Protein AF-A0A127SDQ6-F1 (afdb_monomer_lite)

Sequence (68 aa):
MALTLLDREGLEGLTTRKLAQSLKIEQPTLYWHVRNKQTLMNMLSEAILAKHHTRSVPLPTESWQQFL

Secondary structure (DSSP, 8-state):
-HHHHHHHHHHHH--HHHHHHHHT--HHHHHTT--SHHHHHHHHHHHHHHHH----S--TT--HHHH-

Foldseek 3Di:
DQVVQCVPPNPVSRFLVVVCVVVVHDSVVSCVQAVGSVSSVVVVVVVCCVVPVPLPDDDPPDDPVRSD

Structure (mmCIF, N/CA/C/O backbone):
data_AF-A0A127SDQ6-F1
#
_entry.id   AF-A0A127SDQ6-F1
#
loop_
_atom_site.group_PDB
_atom_site.id
_atom_site.type_symbol
_atom_site.label_atom_id
_atom_site.label_alt_id
_atom_site.label_comp_id
_atom_site.label_asym_id
_atom_site.label_entity_id
_atom_site.label_seq_id
_atom_site.pdbx_PDB_ins_code
_atom_site.Cartn_x
_atom_site.Cartn_y
_atom_site.Cartn_z
_atom_site.occupancy
_atom_site.B_iso_or_equiv
_atom_site.auth_seq_id
_atom_site.auth_comp_id
_atom_site.auth_asym_id
_atom_site.auth_atom_id
_atom_site.pdbx_PDB_model_num
ATOM 1 N N . MET A 1 1 ? -10.570 1.788 -0.226 1.00 72.12 1 MET A N 1
ATOM 2 C CA . MET A 1 1 ? -9.402 0.872 -0.223 1.00 72.12 1 MET A CA 1
ATOM 3 C C . MET A 1 1 ? -8.234 1.578 0.463 1.00 72.12 1 MET A C 1
ATOM 5 O O . MET A 1 1 ? -8.267 2.802 0.515 1.00 72.12 1 MET A O 1
ATOM 9 N N . ALA A 1 2 ? -7.229 0.870 0.992 1.00 81.69 2 ALA A N 1
ATOM 10 C CA . ALA A 1 2 ? -6.118 1.503 1.724 1.00 81.69 2 ALA A CA 1
ATOM 11 C C . ALA A 1 2 ? -5.358 2.564 0.897 1.00 81.69 2 ALA A C 1
ATOM 13 O O . ALA A 1 2 ? -5.002 3.606 1.437 1.00 81.69 2 ALA A O 1
ATOM 14 N N . LEU A 1 3 ? -5.203 2.347 -0.417 1.00 84.12 3 LEU A N 1
ATOM 15 C CA . LEU A 1 3 ? -4.632 3.328 -1.353 1.00 84.12 3 LEU A CA 1
ATOM 16 C C . LEU A 1 3 ? -5.417 4.648 -1.375 1.00 84.12 3 LEU A C 1
ATOM 18 O O . LEU A 1 3 ? -4.833 5.710 -1.256 1.00 84.12 3 LEU A O 1
ATOM 22 N N . THR A 1 4 ? -6.749 4.590 -1.402 1.00 86.94 4 THR A N 1
ATOM 23 C CA . THR A 1 4 ? -7.601 5.792 -1.361 1.00 86.94 4 THR A CA 1
ATOM 24 C C . THR A 1 4 ? -7.425 6.592 -0.070 1.00 86.94 4 THR A C 1
ATOM 26 O O . THR A 1 4 ? -7.574 7.810 -0.068 1.00 86.94 4 THR A O 1
ATOM 29 N N . LEU A 1 5 ? -7.161 5.912 1.050 1.00 87.56 5 LEU A N 1
ATOM 30 C CA . LEU A 1 5 ? -6.894 6.573 2.327 1.00 87.56 5 LEU A CA 1
ATOM 31 C C . LEU A 1 5 ? -5.510 7.239 2.313 1.00 87.56 5 LEU A C 1
ATOM 33 O O . LEU A 1 5 ? -5.385 8.375 2.762 1.00 87.56 5 LEU A O 1
ATOM 37 N N . LEU A 1 6 ? -4.507 6.560 1.743 1.00 87.81 6 LEU A N 1
ATOM 38 C CA . LEU A 1 6 ? -3.172 7.115 1.514 1.00 87.81 6 LEU A CA 1
ATOM 39 C C . LEU A 1 6 ? -3.219 8.362 0.614 1.00 87.81 6 LEU A C 1
ATOM 41 O O . LEU A 1 6 ? -2.644 9.380 0.981 1.00 87.81 6 LEU A O 1
ATOM 45 N N . ASP A 1 7 ? -3.949 8.315 -0.503 1.00 87.31 7 ASP A N 1
ATOM 46 C CA . ASP A 1 7 ? -4.068 9.436 -1.450 1.00 87.31 7 ASP A CA 1
ATOM 47 C C . ASP A 1 7 ? -4.711 10.681 -0.815 1.00 87.31 7 ASP A C 1
ATOM 49 O O . ASP A 1 7 ? -4.398 11.810 -1.185 1.00 87.31 7 ASP A O 1
ATOM 53 N N . ARG A 1 8 ? -5.629 10.488 0.141 1.00 90.56 8 ARG A N 1
ATOM 54 C CA . ARG A 1 8 ? -6.387 11.577 0.777 1.00 90.56 8 ARG A CA 1
ATOM 55 C C . ARG A 1 8 ? -5.716 12.164 2.012 1.00 90.56 8 ARG A C 1
ATOM 57 O O . ARG A 1 8 ? -5.881 13.351 2.269 1.00 90.56 8 ARG A O 1
ATOM 64 N N . GLU A 1 9 ? -5.045 11.338 2.810 1.00 89.19 9 GLU A N 1
ATOM 65 C CA . GLU A 1 9 ? -4.552 11.733 4.140 1.00 89.19 9 GLU A CA 1
ATOM 66 C C . GLU A 1 9 ? -3.034 11.585 4.306 1.00 89.19 9 GLU A C 1
ATOM 68 O O . GLU A 1 9 ? -2.487 11.916 5.360 1.00 89.19 9 GLU A O 1
ATOM 73 N N . GLY A 1 10 ? -2.343 11.077 3.285 1.00 88.38 10 GLY A N 1
ATOM 74 C CA . GLY A 1 10 ? -0.917 10.804 3.343 1.00 88.38 10 GLY A CA 1
ATOM 75 C C . GLY A 1 10 ? -0.539 9.698 4.334 1.00 88.38 10 GLY A C 1
ATOM 76 O O . GLY A 1 10 ? -1.364 9.032 4.965 1.00 88.38 10 GLY A O 1
ATOM 77 N N . LEU A 1 11 ? 0.770 9.494 4.465 1.00 87.75 11 LEU A N 1
ATOM 78 C CA . LEU A 1 11 ? 1.383 8.433 5.273 1.00 87.75 11 LEU A CA 1
ATOM 79 C C . LEU A 1 11 ? 1.107 8.562 6.780 1.00 87.75 11 LEU A C 1
ATOM 81 O O . LEU A 1 11 ? 0.969 7.556 7.484 1.00 87.75 11 LEU A O 1
ATOM 85 N N . GLU A 1 12 ? 1.023 9.791 7.287 1.00 86.44 12 GLU A N 1
ATOM 86 C CA . GLU A 1 12 ? 0.722 10.053 8.698 1.00 86.44 12 GLU A CA 1
ATOM 87 C C . GLU A 1 12 ? -0.742 9.755 9.032 1.00 86.44 12 GLU A C 1
ATOM 89 O O . GLU A 1 12 ? -1.043 9.198 10.090 1.00 86.44 12 GLU A O 1
ATOM 94 N N . GLY A 1 13 ? -1.653 10.046 8.097 1.00 86.38 13 GLY A N 1
ATOM 95 C CA . GLY A 1 13 ? -3.072 9.736 8.227 1.00 86.38 13 GLY A CA 1
ATOM 96 C C . GLY A 1 13 ? -3.380 8.242 8.152 1.00 86.38 13 GLY A C 1
ATOM 97 O O . GLY A 1 13 ? -4.430 7.796 8.615 1.00 86.38 13 GLY A O 1
ATOM 98 N N . LEU A 1 14 ? -2.461 7.433 7.637 1.00 90.06 14 LEU A N 1
ATOM 99 C CA . LEU A 1 14 ? -2.681 6.013 7.443 1.00 90.06 14 LEU A CA 1
ATOM 100 C C . LEU A 1 14 ? -2.491 5.209 8.744 1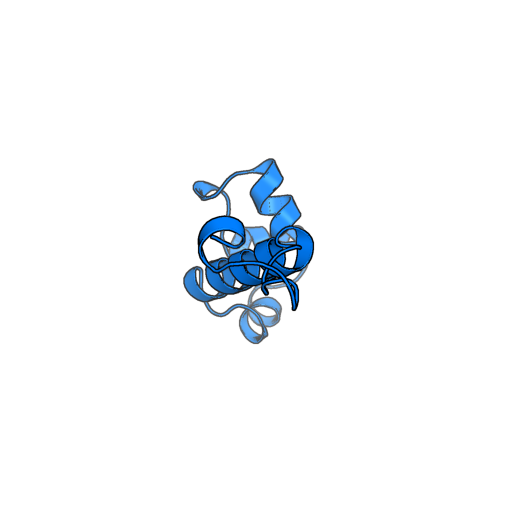.00 90.06 14 LEU A C 1
ATOM 102 O O . LEU A 1 14 ? -1.378 4.932 9.201 1.00 90.06 14 LEU A O 1
ATOM 106 N N . THR A 1 15 ? -3.612 4.771 9.320 1.00 90.88 15 THR A N 1
ATOM 107 C CA . THR A 1 15 ? -3.654 3.902 10.507 1.00 90.88 15 THR A CA 1
ATOM 108 C C . THR A 1 15 ? -4.652 2.764 10.314 1.00 90.88 15 THR A C 1
ATOM 110 O O . THR A 1 15 ? -5.616 2.902 9.562 1.00 90.88 15 THR A O 1
ATOM 113 N N . THR A 1 16 ? -4.473 1.651 11.032 1.00 91.81 16 THR A N 1
ATOM 114 C CA . THR A 1 16 ? -5.412 0.513 10.988 1.00 91.81 16 THR A CA 1
ATOM 115 C C . THR A 1 16 ? -6.816 0.914 11.440 1.00 91.81 16 THR A C 1
ATOM 117 O O . THR A 1 16 ? -7.801 0.517 10.827 1.00 91.81 16 THR A O 1
ATOM 120 N N . ARG A 1 17 ? -6.928 1.802 12.434 1.00 91.50 17 ARG A N 1
ATOM 121 C CA . ARG A 1 17 ? -8.220 2.336 12.883 1.00 91.50 17 ARG A CA 1
ATOM 122 C C . ARG A 1 17 ? -8.937 3.129 11.786 1.00 91.50 17 ARG A C 1
ATOM 124 O O . ARG A 1 17 ? -10.108 2.875 11.522 1.00 91.50 17 ARG A O 1
ATOM 131 N N . LYS A 1 18 ? -8.245 4.073 11.136 1.00 91.69 18 LYS A N 1
ATOM 132 C CA . LYS A 1 18 ? -8.830 4.861 10.035 1.00 91.69 18 LYS A CA 1
ATOM 133 C C . LYS A 1 18 ? -9.156 3.987 8.826 1.00 91.69 18 LYS A C 1
ATOM 135 O O . LYS A 1 18 ? -10.170 4.207 8.172 1.00 91.69 18 LYS A O 1
ATOM 140 N N . LEU A 1 19 ? -8.350 2.957 8.568 1.00 91.75 19 LEU A N 1
ATOM 141 C CA . LEU A 1 19 ? -8.648 1.970 7.538 1.00 91.75 19 LEU A CA 1
ATOM 142 C C . LEU A 1 19 ? -9.957 1.225 7.831 1.00 91.75 19 LEU A C 1
ATOM 144 O O . LEU A 1 19 ? -10.823 1.206 6.959 1.00 91.75 19 LEU A O 1
ATOM 148 N N . ALA A 1 20 ? -10.134 0.687 9.042 1.00 93.00 20 ALA A N 1
ATOM 149 C CA . ALA A 1 20 ? -11.368 0.011 9.455 1.00 93.00 20 ALA A CA 1
ATOM 150 C C . ALA A 1 20 ? -12.591 0.929 9.282 1.00 93.00 20 ALA A C 1
ATOM 152 O O . ALA A 1 20 ? -13.570 0.552 8.638 1.00 93.00 20 ALA A O 1
ATOM 153 N N . GLN A 1 21 ? -12.475 2.183 9.735 1.00 92.69 21 GLN A N 1
ATOM 154 C CA . GLN A 1 21 ? -13.515 3.199 9.574 1.00 92.69 21 GLN A CA 1
ATOM 155 C C . GLN A 1 21 ? -13.834 3.478 8.096 1.00 92.69 21 GLN A C 1
ATOM 157 O O . GLN A 1 21 ? -15.002 3.514 7.714 1.00 92.69 21 GLN A O 1
ATOM 162 N N . SER A 1 22 ? -12.813 3.629 7.245 1.00 90.94 22 SER A N 1
ATOM 163 C CA . SER A 1 22 ? -12.998 3.865 5.805 1.00 90.94 22 SER A CA 1
ATOM 164 C C . SER A 1 22 ? -13.682 2.695 5.089 1.00 90.94 22 SER A C 1
ATOM 166 O O . SER A 1 22 ? -14.402 2.903 4.113 1.00 90.94 22 SER A O 1
ATOM 168 N N . LEU A 1 23 ? -13.467 1.472 5.582 1.00 91.50 23 LEU A N 1
ATOM 169 C CA . LEU A 1 23 ? -14.069 0.242 5.070 1.00 91.50 23 LEU A CA 1
ATOM 170 C C . LEU A 1 23 ? -15.437 -0.047 5.705 1.00 91.50 23 LEU A C 1
ATOM 172 O O . LEU A 1 23 ? -16.104 -0.981 5.275 1.00 91.50 23 LEU A O 1
ATOM 176 N N . LYS A 1 24 ? -15.862 0.761 6.689 1.00 93.62 24 LYS A N 1
ATOM 177 C CA . LYS A 1 24 ? -17.085 0.572 7.484 1.00 93.62 24 LYS A CA 1
ATOM 178 C C . LYS A 1 24 ? -17.155 -0.813 8.142 1.00 93.62 24 LYS A C 1
ATOM 180 O O . LYS A 1 24 ? -18.219 -1.423 8.194 1.00 93.62 24 LYS A O 1
ATOM 185 N N . ILE A 1 25 ? -16.016 -1.302 8.629 1.00 94.88 25 ILE A N 1
ATOM 186 C CA . ILE A 1 25 ? -15.911 -2.561 9.374 1.00 94.88 25 ILE A CA 1
ATOM 187 C C . ILE A 1 25 ? -15.339 -2.310 10.765 1.00 94.88 25 ILE A C 1
ATOM 189 O O . ILE A 1 25 ? -14.640 -1.325 11.004 1.00 94.88 25 ILE A O 1
ATOM 193 N N . GLU A 1 26 ? -15.590 -3.251 11.665 1.00 93.50 26 GLU A N 1
ATOM 194 C CA . GLU A 1 26 ? -15.013 -3.244 13.002 1.00 93.50 26 GLU A CA 1
ATOM 195 C C . GLU A 1 26 ? -13.533 -3.664 12.990 1.00 93.50 26 GLU A C 1
ATOM 197 O O . GLU A 1 26 ? -13.082 -4.453 12.151 1.00 93.50 26 GLU A O 1
ATOM 202 N N . GLN A 1 27 ? -12.765 -3.162 13.962 1.00 89.44 27 GLN A N 1
ATOM 203 C CA . GLN A 1 27 ? -11.334 -3.470 14.100 1.00 89.44 27 GLN A CA 1
ATOM 204 C C . GLN A 1 27 ? -11.016 -4.975 14.209 1.00 89.44 27 GLN A C 1
ATOM 206 O O . GLN A 1 27 ? -10.067 -5.416 13.561 1.00 89.44 27 GLN A O 1
ATOM 211 N N . PRO A 1 28 ? -11.778 -5.797 14.960 1.00 93.12 28 PRO A N 1
ATOM 212 C CA . PRO A 1 28 ? -11.553 -7.241 15.005 1.00 93.12 28 PRO A CA 1
ATOM 213 C C . PRO A 1 28 ? -11.644 -7.909 13.629 1.00 93.12 28 PRO A C 1
ATOM 215 O O . PRO A 1 28 ? -10.859 -8.805 13.333 1.00 93.12 28 PRO A O 1
ATOM 218 N N . THR A 1 29 ? -12.543 -7.443 12.758 1.00 93.38 29 THR A N 1
ATOM 219 C CA . THR A 1 29 ? -12.654 -7.939 11.380 1.00 93.38 29 THR A CA 1
ATOM 220 C C . THR A 1 29 ? -11.422 -7.559 10.567 1.00 93.38 29 THR A C 1
ATOM 222 O O . THR A 1 29 ? -10.865 -8.396 9.859 1.00 93.38 29 THR A O 1
ATOM 225 N N . LEU A 1 30 ? -10.949 -6.315 10.699 1.00 92.44 30 LEU A N 1
ATOM 226 C CA . LEU A 1 30 ? -9.738 -5.872 10.010 1.00 92.44 30 LEU A CA 1
ATOM 227 C C . LEU A 1 30 ? -8.493 -6.630 10.489 1.00 92.44 30 LEU A C 1
ATOM 229 O O . LEU A 1 30 ? -7.624 -6.927 9.673 1.00 92.44 30 LEU A O 1
ATOM 233 N N . TYR A 1 31 ? -8.411 -6.973 11.776 1.00 90.81 31 TYR A N 1
ATOM 234 C CA . TYR A 1 31 ? -7.252 -7.641 12.375 1.00 90.81 31 TYR A CA 1
ATOM 235 C C . TYR A 1 31 ? -6.898 -8.974 11.696 1.00 90.81 31 TYR A C 1
ATOM 237 O O . TYR A 1 31 ? -5.717 -9.312 11.589 1.00 90.81 31 TYR A O 1
ATOM 245 N N . TRP A 1 32 ? -7.895 -9.698 11.171 1.00 91.69 32 TRP A N 1
ATOM 246 C CA . TRP A 1 32 ? -7.674 -10.920 10.389 1.00 91.69 32 TRP A CA 1
ATOM 247 C C . TRP A 1 32 ? -6.828 -10.686 9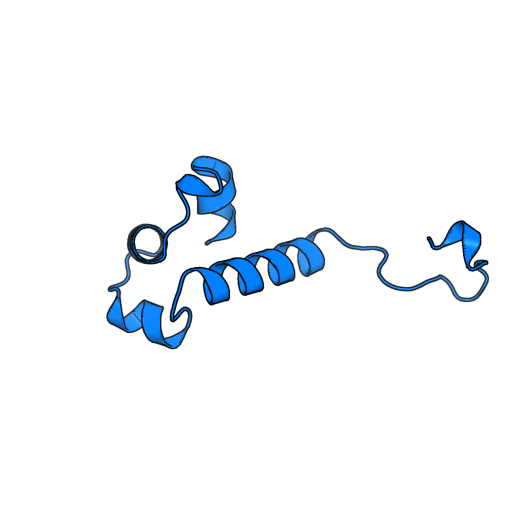.133 1.00 91.69 32 TRP A C 1
ATOM 249 O O . TRP A 1 32 ? -6.064 -11.566 8.742 1.00 91.69 32 TRP A O 1
ATOM 259 N N . HIS A 1 33 ? -6.922 -9.495 8.540 1.00 90.00 33 HIS A N 1
ATOM 260 C CA . HIS A 1 33 ? -6.195 -9.115 7.329 1.00 90.00 33 HIS A CA 1
ATOM 261 C C . HIS A 1 33 ? -4.966 -8.245 7.620 1.00 90.00 33 HIS A C 1
ATOM 263 O O . HIS A 1 33 ? -3.925 -8.408 6.992 1.00 90.00 33 HIS A O 1
ATOM 269 N N . VAL A 1 34 ? -5.070 -7.312 8.571 1.00 92.12 34 VAL A N 1
ATOM 270 C CA . VAL A 1 34 ? -4.060 -6.282 8.841 1.00 92.12 34 VAL A CA 1
ATOM 271 C C . VAL A 1 34 ? -3.833 -6.167 10.345 1.00 92.12 34 VAL A C 1
ATOM 273 O O . VAL A 1 34 ? -4.536 -5.450 11.056 1.00 92.12 34 VAL A O 1
ATOM 276 N N . ARG A 1 35 ? -2.807 -6.862 10.840 1.00 90.56 35 ARG A N 1
ATOM 277 C CA . ARG A 1 35 ? -2.527 -6.955 12.2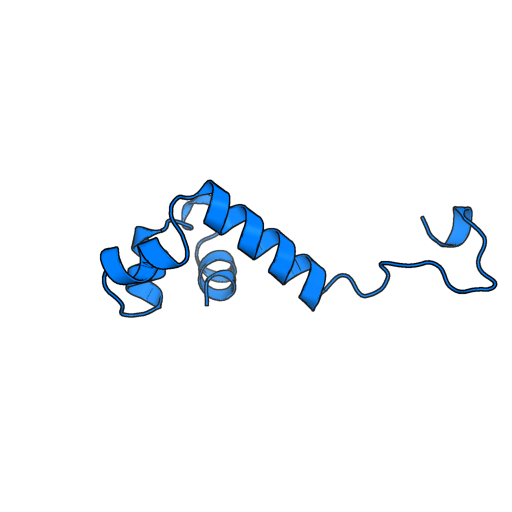83 1.00 90.56 35 ARG A CA 1
ATOM 278 C C . ARG A 1 35 ? -1.899 -5.693 12.871 1.00 90.56 35 ARG A C 1
ATOM 280 O O . ARG A 1 35 ? -2.075 -5.410 14.052 1.00 90.56 35 ARG A O 1
ATOM 287 N N . ASN A 1 36 ? -1.128 -4.950 12.079 1.00 90.50 36 ASN A N 1
ATOM 288 C CA . ASN A 1 36 ? -0.422 -3.747 12.520 1.00 90.50 36 ASN A CA 1
ATOM 289 C C . ASN A 1 36 ? -0.117 -2.802 11.342 1.00 90.50 36 ASN A C 1
ATOM 291 O O . ASN A 1 36 ? -0.380 -3.119 10.179 1.00 90.50 36 ASN A O 1
ATOM 295 N N . LYS A 1 37 ? 0.449 -1.625 11.649 1.00 89.00 37 LYS A N 1
ATOM 296 C CA . LYS A 1 37 ? 0.831 -0.626 10.638 1.00 89.00 37 LYS A CA 1
ATOM 297 C C . LYS A 1 37 ? 1.886 -1.162 9.662 1.00 89.00 37 LYS A C 1
ATOM 299 O O . LYS A 1 37 ? 1.814 -0.834 8.487 1.00 89.00 37 LYS A O 1
ATOM 304 N N . GLN A 1 38 ? 2.814 -2.010 10.107 1.00 92.94 38 GLN A N 1
ATOM 305 C CA . GLN A 1 38 ? 3.830 -2.584 9.221 1.00 92.94 38 GLN A CA 1
ATOM 306 C C . GLN A 1 38 ? 3.205 -3.487 8.149 1.00 92.94 38 GLN A C 1
ATOM 308 O O . GLN A 1 38 ? 3.525 -3.349 6.974 1.00 92.94 38 GLN A O 1
ATOM 313 N N . THR A 1 39 ? 2.264 -4.360 8.524 1.00 92.94 39 THR A N 1
ATOM 314 C CA . THR A 1 39 ? 1.518 -5.194 7.568 1.00 92.94 39 THR A CA 1
ATOM 315 C C . THR A 1 39 ? 0.750 -4.335 6.569 1.00 92.94 39 THR A C 1
ATOM 317 O O . THR A 1 39 ? 0.780 -4.612 5.374 1.00 92.94 39 THR A O 1
ATOM 320 N N . LEU A 1 40 ? 0.114 -3.258 7.041 1.00 91.88 40 LEU A N 1
ATOM 321 C CA . LEU A 1 40 ? -0.577 -2.310 6.169 1.00 91.88 40 LEU A CA 1
ATOM 322 C C . LEU A 1 40 ? 0.374 -1.681 5.143 1.00 91.88 40 LEU A C 1
ATOM 324 O O . LEU A 1 40 ? 0.048 -1.615 3.960 1.00 91.88 40 LEU A O 1
ATOM 328 N N . MET A 1 41 ? 1.546 -1.236 5.596 1.00 92.75 41 MET A N 1
ATOM 329 C CA . MET A 1 41 ? 2.563 -0.644 4.729 1.00 92.75 41 MET A CA 1
ATOM 330 C C . MET A 1 41 ? 3.069 -1.636 3.681 1.00 92.75 41 MET A C 1
ATOM 332 O O . MET A 1 41 ? 3.162 -1.272 2.514 1.00 92.75 41 MET A O 1
ATOM 336 N N . ASN A 1 42 ? 3.325 -2.889 4.062 1.00 93.25 42 ASN A N 1
ATOM 337 C CA . ASN A 1 42 ? 3.776 -3.920 3.126 1.00 93.25 42 ASN A CA 1
ATOM 338 C C . ASN A 1 42 ? 2.730 -4.188 2.034 1.00 93.25 42 ASN A C 1
ATOM 340 O O . ASN A 1 42 ? 3.059 -4.152 0.852 1.00 93.25 42 ASN A O 1
ATOM 344 N N . MET A 1 43 ? 1.459 -4.355 2.419 1.00 91.19 43 MET A N 1
ATOM 345 C CA . MET A 1 43 ? 0.367 -4.556 1.459 1.00 91.19 43 MET A CA 1
ATOM 346 C C . MET A 1 43 ? 0.208 -3.375 0.498 1.00 91.19 43 MET A C 1
ATOM 348 O O . MET A 1 43 ? -0.130 -3.563 -0.669 1.00 91.19 43 MET A O 1
ATOM 352 N N . LEU A 1 44 ? 0.428 -2.146 0.974 1.00 92.12 44 LEU A N 1
ATOM 353 C CA . LEU A 1 44 ? 0.396 -0.966 0.114 1.00 92.12 44 LEU A CA 1
ATOM 354 C C . LEU A 1 44 ? 1.562 -0.940 -0.864 1.00 92.12 44 LEU A C 1
ATOM 356 O O . LEU A 1 44 ? 1.332 -0.690 -2.042 1.00 92.12 44 LEU A O 1
ATOM 360 N N . SER A 1 45 ? 2.781 -1.223 -0.405 1.00 92.94 45 SER A N 1
ATOM 361 C CA . SER A 1 45 ? 3.950 -1.319 -1.281 1.00 92.94 45 SER A CA 1
ATOM 362 C C . SER A 1 45 ? 3.728 -2.353 -2.384 1.00 92.94 45 SER A C 1
ATOM 364 O O . SER A 1 45 ? 3.921 -2.047 -3.559 1.00 92.94 45 SER A O 1
ATOM 366 N N . GLU A 1 46 ? 3.237 -3.542 -2.028 1.00 93.12 46 GLU A N 1
ATOM 367 C CA . GLU A 1 46 ? 2.878 -4.589 -2.989 1.00 93.12 46 GLU A CA 1
ATOM 368 C C . GLU A 1 46 ? 1.809 -4.111 -3.978 1.00 93.12 46 GLU A C 1
ATOM 370 O O . GLU A 1 46 ? 1.974 -4.266 -5.187 1.00 93.12 46 GLU A O 1
ATOM 375 N N . ALA A 1 47 ? 0.741 -3.470 -3.493 1.00 91.31 47 ALA A N 1
ATOM 376 C CA . ALA A 1 47 ? -0.333 -2.972 -4.347 1.00 91.31 47 ALA A CA 1
ATOM 377 C C . ALA A 1 47 ? 0.127 -1.856 -5.303 1.00 91.31 47 ALA A C 1
ATOM 379 O O . ALA A 1 47 ? -0.328 -1.804 -6.446 1.00 91.31 47 ALA A O 1
ATOM 380 N N . ILE A 1 48 ? 1.022 -0.966 -4.858 1.00 91.88 48 ILE A N 1
ATOM 381 C CA . ILE A 1 48 ? 1.591 0.103 -5.692 1.00 91.88 48 ILE A CA 1
ATOM 382 C C . ILE A 1 48 ? 2.442 -0.504 -6.804 1.00 91.88 48 ILE A C 1
ATOM 384 O O . ILE A 1 48 ? 2.242 -0.160 -7.970 1.00 91.88 48 ILE A O 1
ATOM 388 N N . LEU A 1 49 ? 3.349 -1.423 -6.462 1.00 94.19 49 LEU A N 1
ATOM 389 C CA . LEU A 1 49 ? 4.191 -2.104 -7.444 1.00 94.19 49 LEU A CA 1
ATOM 390 C C . LEU A 1 49 ? 3.333 -2.885 -8.442 1.00 94.19 49 LEU A C 1
ATOM 392 O O . LEU A 1 49 ? 3.478 -2.689 -9.643 1.00 94.19 49 LEU A O 1
ATOM 396 N N . ALA A 1 50 ? 2.369 -3.674 -7.970 1.00 92.12 50 ALA A N 1
ATOM 397 C CA . ALA A 1 50 ? 1.482 -4.443 -8.841 1.00 92.12 50 ALA A CA 1
ATOM 398 C C . ALA A 1 50 ? 0.686 -3.563 -9.821 1.00 92.12 50 ALA A C 1
ATOM 400 O O . ALA A 1 50 ? 0.409 -3.980 -10.943 1.00 92.12 50 ALA A O 1
ATOM 401 N N . LYS A 1 51 ? 0.307 -2.348 -9.408 1.00 91.50 51 LYS A N 1
ATOM 402 C CA . LYS A 1 51 ? -0.497 -1.442 -10.235 1.00 91.50 51 LYS A CA 1
ATOM 403 C C . LYS A 1 51 ? 0.335 -0.589 -11.195 1.00 91.50 51 LYS A C 1
ATOM 405 O O . LYS A 1 51 ? -0.143 -0.277 -12.283 1.00 91.50 51 LYS A O 1
ATOM 410 N N . HIS A 1 52 ? 1.526 -0.160 -10.784 1.00 93.25 52 HIS A N 1
ATOM 411 C CA . HIS A 1 52 ? 2.275 0.890 -11.484 1.00 93.25 52 HIS A CA 1
ATOM 412 C C . HIS A 1 52 ? 3.644 0.449 -12.002 1.00 93.25 52 HIS A C 1
ATOM 414 O O . HIS A 1 52 ? 4.168 1.072 -12.924 1.00 93.25 52 HIS A O 1
ATOM 420 N N . HIS A 1 53 ? 4.232 -0.611 -11.452 1.00 94.44 53 HIS A N 1
ATOM 421 C CA . HIS A 1 53 ? 5.531 -1.102 -11.888 1.00 94.44 53 HIS A CA 1
ATOM 422 C C . HIS A 1 53 ? 5.360 -2.121 -13.019 1.00 94.44 53 HIS A C 1
ATOM 424 O O . HIS A 1 53 ? 5.272 -3.327 -12.808 1.00 94.44 53 HIS A O 1
ATOM 430 N N . THR A 1 54 ? 5.286 -1.605 -14.244 1.00 92.88 54 THR A N 1
ATOM 431 C CA . THR A 1 54 ? 5.029 -2.395 -15.459 1.00 92.88 54 THR A CA 1
ATOM 432 C C . THR A 1 54 ? 6.279 -3.047 -16.045 1.00 92.88 54 THR A C 1
ATOM 434 O O . THR A 1 54 ? 6.165 -3.979 -16.838 1.00 92.88 54 THR A O 1
ATOM 437 N N . ARG A 1 55 ? 7.469 -2.576 -15.661 1.00 91.25 55 ARG A N 1
ATOM 438 C CA . ARG A 1 55 ? 8.760 -3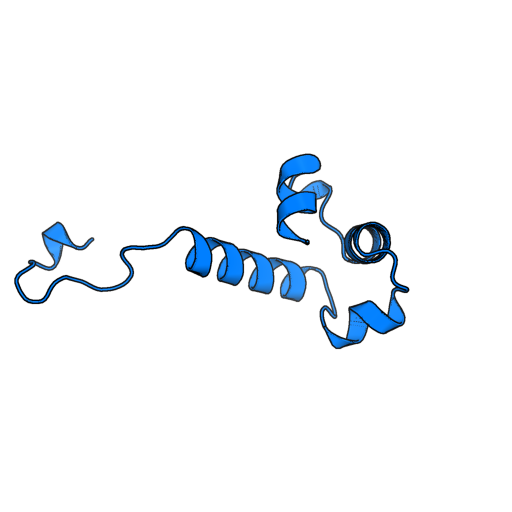.051 -16.167 1.00 91.25 55 ARG A CA 1
ATOM 439 C C . ARG A 1 55 ? 9.581 -3.698 -15.053 1.00 91.25 55 ARG A C 1
ATOM 441 O O . ARG A 1 55 ? 10.558 -3.129 -14.585 1.00 91.25 55 ARG A O 1
ATOM 448 N N . SER A 1 56 ? 9.152 -4.881 -14.628 1.00 91.81 56 SER A N 1
ATOM 449 C CA . SER A 1 56 ? 9.800 -5.658 -13.561 1.00 91.81 56 SER A CA 1
ATOM 450 C C . SER A 1 56 ? 10.814 -6.684 -14.060 1.00 91.81 56 SER A C 1
ATOM 452 O O . SER A 1 56 ? 11.583 -7.226 -13.270 1.00 91.81 56 SER A O 1
ATOM 454 N N . VAL A 1 57 ? 10.826 -6.947 -15.367 1.00 93.38 57 VAL A N 1
ATOM 455 C CA . VAL A 1 57 ? 11.725 -7.899 -16.023 1.00 93.38 57 VAL A CA 1
ATOM 456 C C . VAL A 1 57 ? 12.283 -7.301 -17.318 1.00 93.38 57 VAL A C 1
ATOM 458 O O . VAL A 1 57 ? 11.565 -6.551 -17.991 1.00 93.38 57 VAL A O 1
ATOM 461 N N . PRO A 1 58 ? 13.546 -7.604 -17.671 1.00 94.56 58 PRO A N 1
ATOM 462 C CA . PRO A 1 58 ? 14.136 -7.152 -18.924 1.00 94.56 58 PRO A CA 1
ATOM 463 C C . PRO A 1 58 ? 13.444 -7.806 -20.117 1.00 94.56 58 PRO A C 1
ATOM 465 O O . PRO A 1 58 ? 12.941 -8.930 -20.030 1.00 94.56 58 PRO A O 1
ATOM 468 N N . LEU A 1 59 ? 13.463 -7.121 -21.259 1.00 94.12 59 LEU A N 1
ATOM 469 C CA . LEU A 1 59 ? 13.072 -7.746 -22.520 1.00 94.12 59 LEU A CA 1
ATOM 470 C C . LEU A 1 59 ? 14.155 -8.748 -22.972 1.00 94.12 59 LEU A C 1
ATOM 472 O O . LEU A 1 59 ? 15.332 -8.538 -22.684 1.00 94.12 59 LEU A O 1
ATOM 476 N N . PRO A 1 60 ? 13.809 -9.809 -23.730 1.00 94.06 60 PRO A N 1
ATOM 477 C CA . PRO A 1 60 ? 14.767 -10.858 -24.103 1.00 94.06 60 PRO A CA 1
ATOM 478 C C . PRO A 1 60 ? 16.020 -10.369 -24.843 1.00 94.06 60 PRO A C 1
ATOM 480 O O . PRO A 1 60 ? 17.064 -11.009 -24.780 1.00 94.06 60 PRO A O 1
ATOM 483 N N . THR A 1 61 ? 15.913 -9.257 -25.571 1.00 94.19 61 THR A N 1
ATOM 484 C CA . THR A 1 61 ? 16.994 -8.684 -26.388 1.00 94.19 61 THR A CA 1
ATOM 485 C C . THR A 1 61 ? 17.652 -7.462 -25.750 1.00 94.19 61 THR A C 1
ATOM 487 O O . THR A 1 61 ? 18.481 -6.816 -26.384 1.00 94.19 61 THR A O 1
ATOM 490 N N . GLU A 1 62 ? 17.244 -7.093 -24.540 1.00 95.50 62 GLU A N 1
ATOM 491 C CA . GLU A 1 62 ? 17.687 -5.877 -23.872 1.00 95.50 62 GLU A CA 1
ATOM 492 C C . GLU A 1 62 ? 18.968 -6.111 -23.063 1.00 95.50 62 GLU A C 1
ATOM 494 O O . GLU A 1 62 ? 19.130 -7.147 -22.415 1.00 95.50 62 GLU A O 1
ATOM 499 N N . SER A 1 63 ? 19.892 -5.146 -23.089 1.00 95.75 63 SER A N 1
ATOM 500 C CA . SER A 1 63 ? 21.079 -5.214 -22.235 1.00 95.75 63 SER A CA 1
ATOM 501 C C . SER A 1 63 ? 20.745 -4.860 -20.784 1.00 95.75 63 SER A C 1
ATOM 503 O O . SER A 1 63 ? 19.794 -4.132 -20.500 1.00 95.75 63 SER A O 1
ATOM 505 N N . TRP A 1 64 ? 21.572 -5.307 -19.836 1.00 94.06 64 TRP A N 1
ATOM 506 C CA . TRP A 1 64 ? 21.362 -4.978 -18.423 1.00 94.06 64 TRP A CA 1
ATOM 507 C C . TRP A 1 64 ? 21.378 -3.461 -18.160 1.00 94.06 64 TRP A C 1
ATOM 509 O O . TRP A 1 64 ? 20.648 -3.001 -17.291 1.00 94.06 64 TRP A O 1
ATOM 519 N N . GLN A 1 65 ? 22.158 -2.680 -18.923 1.00 95.31 65 GLN A N 1
ATOM 520 C CA . GLN A 1 65 ? 22.200 -1.217 -18.794 1.00 95.31 65 GLN A CA 1
ATOM 521 C C . GLN A 1 65 ? 20.926 -0.525 -19.279 1.00 95.31 65 GLN A C 1
ATOM 523 O O . GLN A 1 65 ? 20.637 0.576 -18.836 1.00 95.31 65 GLN A O 1
ATOM 528 N N . GLN A 1 66 ? 20.225 -1.111 -20.249 1.00 94.31 66 GLN A N 1
ATOM 529 C CA . GLN A 1 66 ? 18.976 -0.555 -20.775 1.00 94.31 66 GLN A CA 1
ATOM 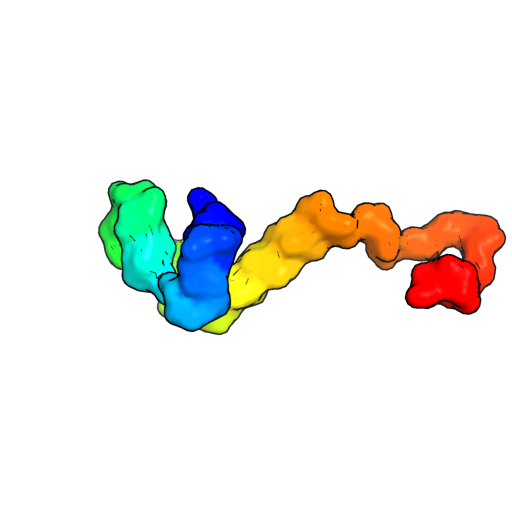530 C C . GLN A 1 66 ? 17.780 -0.916 -19.886 1.00 94.31 66 GLN A C 1
ATOM 532 O O . GLN A 1 66 ? 16.796 -0.179 -19.838 1.00 94.31 66 GLN A O 1
ATOM 537 N N . PHE A 1 67 ? 17.876 -2.050 -19.190 1.00 94.31 67 PHE A N 1
ATOM 538 C CA . PHE A 1 67 ? 16.856 -2.509 -18.261 1.00 94.31 67 PHE A CA 1
ATOM 539 C C . PHE A 1 67 ? 16.843 -1.741 -16.927 1.00 94.31 67 PHE A C 1
ATOM 541 O O . PHE A 1 67 ? 15.752 -1.447 -16.436 1.00 94.31 67 PHE A O 1
ATOM 548 N N . LEU A 1 68 ? 18.018 -1.468 -16.340 1.00 92.12 68 LEU A N 1
ATOM 549 C CA . LEU A 1 68 ? 18.169 -0.734 -15.070 1.00 92.12 68 LEU A CA 1
ATOM 550 C C . LEU A 1 68 ? 17.903 0.769 -15.228 1.00 92.12 68 LEU A C 1
ATOM 552 O O . LEU A 1 68 ? 17.278 1.333 -14.302 1.00 92.12 68 LEU A O 1
#

Radius of gy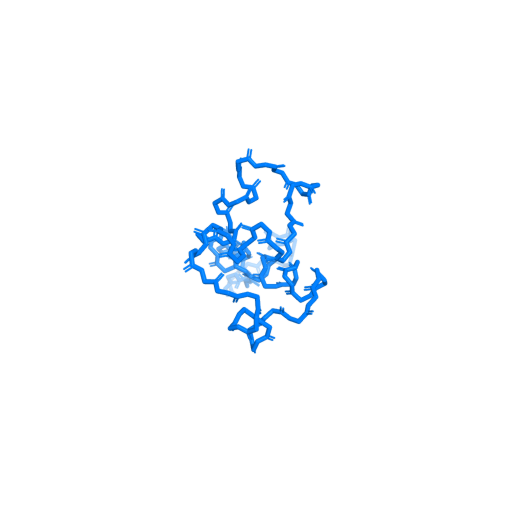ration: 16.42 Å; chains: 1; bounding box: 39×23×41 Å

pLDDT: mean 91.27, std 3.56, range [72.12, 95.75]